Protein AF-A0A3D0W4C7-F1 (afdb_monomer_lite)

Radius of gyration: 18.28 Å; chains: 1; bounding box: 33×48×38 Å

Secondary structure (DSSP, 8-state):
-GGGS-HHHHHHHHS-GGGHHHHHHHHHHHHHH--S-HHHHHHHHHHHHHHTTTPPPPHHHHHHHHHHHHHTT--SHHHHHHHHHHHHHHHHHHHHH--S---THHHHHHHHHHHH--

Sequence (118 aa):
MIDQVSPQIIIQKYAKTDQQGIALSTATAMLERNSVEPGIINVILMLVLKHKDGILPTLNYMEVVLHDWLNKGVQTTEDALNYSTNLESQWEKKKSVQKVSEPDWLDDYIKDLANMEA

Structure (mmCIF, N/CA/C/O backbone):
data_AF-A0A3D0W4C7-F1
#
_entry.id   AF-A0A3D0W4C7-F1
#
loop_
_atom_site.group_PDB
_atom_site.id
_atom_site.type_symbol
_atom_site.label_atom_id
_atom_site.label_alt_id
_atom_site.label_comp_id
_atom_site.label_asym_id
_atom_site.label_entity_id
_atom_site.label_seq_id
_atom_site.pdbx_PDB_ins_code
_atom_site.Cartn_x
_atom_site.Cartn_y
_atom_site.Cartn_z
_atom_site.occupancy
_atom_site.B_iso_or_equiv
_atom_site.auth_seq_id
_atom_site.auth_comp_id
_atom_site.auth_asym_id
_atom_site.auth_atom_id
_atom_site.pdbx_PDB_model_num
ATOM 1 N N . MET A 1 1 ? -1.450 8.333 13.261 1.00 55.62 1 MET A N 1
ATOM 2 C CA . MET A 1 1 ? 0.047 8.372 13.244 1.00 55.62 1 MET A CA 1
ATOM 3 C C . MET A 1 1 ? 0.610 7.848 11.924 1.00 55.62 1 MET A C 1
ATOM 5 O O . MET A 1 1 ? 1.606 8.390 11.468 1.00 55.62 1 MET A O 1
ATOM 9 N N . ILE A 1 2 ? -0.009 6.841 11.294 1.00 58.66 2 ILE A N 1
ATOM 10 C CA . ILE A 1 2 ? 0.367 6.345 9.954 1.00 58.66 2 ILE A CA 1
ATOM 11 C C . ILE A 1 2 ? 0.042 7.338 8.829 1.00 58.66 2 ILE A C 1
ATOM 13 O O . ILE A 1 2 ? 0.732 7.369 7.816 1.00 58.66 2 ILE A O 1
ATOM 17 N N . ASP A 1 3 ? -0.950 8.196 9.045 1.00 58.41 3 ASP A N 1
ATOM 18 C CA . ASP A 1 3 ? -1.436 9.219 8.101 1.00 58.41 3 ASP A CA 1
ATOM 19 C C . ASP A 1 3 ? -0.385 10.295 7.813 1.00 58.41 3 ASP A C 1
ATOM 21 O O . ASP A 1 3 ? -0.409 10.950 6.779 1.00 58.41 3 ASP A O 1
ATOM 25 N N . GLN A 1 4 ? 0.548 10.469 8.751 1.00 64.06 4 GLN A N 1
ATOM 26 C CA . GLN A 1 4 ? 1.633 11.449 8.701 1.00 64.06 4 GLN A CA 1
ATOM 27 C C . GLN A 1 4 ? 2.934 10.844 8.153 1.00 64.06 4 GLN A C 1
ATOM 29 O O . GLN A 1 4 ? 3.911 11.560 7.936 1.00 64.06 4 GLN A O 1
ATOM 34 N N . VAL A 1 5 ? 2.988 9.520 7.964 1.00 74.12 5 VAL A N 1
ATOM 35 C CA . VAL A 1 5 ? 4.188 8.861 7.445 1.00 74.12 5 VAL A CA 1
ATOM 36 C C . VAL A 1 5 ? 4.255 9.108 5.947 1.00 74.12 5 VAL A C 1
ATOM 38 O O . VAL A 1 5 ? 3.364 8.712 5.198 1.00 74.12 5 VAL A O 1
ATOM 41 N N . SER A 1 6 ? 5.340 9.746 5.506 1.00 80.44 6 SER A N 1
ATOM 42 C CA . SER A 1 6 ? 5.593 9.910 4.079 1.00 80.44 6 SER A CA 1
ATOM 43 C C . SER A 1 6 ? 5.729 8.531 3.415 1.00 80.44 6 SER A C 1
ATOM 45 O O . SER A 1 6 ? 6.522 7.706 3.887 1.00 80.44 6 SER A O 1
ATOM 47 N N . PRO A 1 7 ? 5.042 8.283 2.289 1.00 82.38 7 PRO A N 1
ATOM 48 C CA . PRO A 1 7 ? 5.201 7.066 1.495 1.00 82.38 7 PRO A CA 1
ATOM 49 C C . PRO A 1 7 ? 6.661 6.801 1.130 1.00 82.38 7 PRO A C 1
ATOM 51 O O . PRO A 1 7 ? 7.094 5.655 1.095 1.00 82.38 7 PRO A O 1
ATOM 54 N N . GLN A 1 8 ? 7.456 7.858 0.944 1.00 85.12 8 GLN A N 1
ATOM 55 C CA . GLN A 1 8 ? 8.886 7.748 0.677 1.00 85.12 8 GLN A CA 1
ATOM 56 C C . GLN A 1 8 ? 9.630 6.999 1.791 1.00 85.12 8 GLN A C 1
ATOM 58 O O . GLN A 1 8 ? 10.493 6.178 1.494 1.00 85.12 8 GLN A O 1
ATOM 63 N N . ILE A 1 9 ? 9.268 7.222 3.059 1.00 85.62 9 ILE A N 1
ATOM 64 C CA . ILE A 1 9 ? 9.864 6.517 4.205 1.00 85.62 9 ILE A CA 1
ATOM 65 C C . ILE A 1 9 ? 9.486 5.032 4.169 1.00 85.62 9 ILE A C 1
ATOM 67 O O . ILE A 1 9 ? 10.327 4.173 4.432 1.00 85.62 9 ILE A O 1
ATOM 71 N N . ILE A 1 10 ? 8.238 4.717 3.810 1.00 85.50 10 ILE A N 1
ATOM 72 C CA . ILE A 1 10 ? 7.758 3.335 3.673 1.00 85.50 10 ILE A CA 1
ATOM 73 C C . ILE A 1 10 ? 8.541 2.623 2.566 1.00 85.50 10 ILE A C 1
ATOM 75 O O . ILE A 1 10 ? 9.095 1.550 2.797 1.00 85.50 10 ILE A O 1
ATOM 79 N N . ILE A 1 11 ? 8.651 3.239 1.388 1.00 89.69 11 ILE A N 1
ATOM 80 C CA . ILE A 1 11 ? 9.385 2.670 0.256 1.00 89.69 11 ILE A CA 1
ATOM 81 C C . ILE A 1 11 ? 10.867 2.479 0.595 1.00 89.69 11 ILE A C 1
ATOM 83 O O . ILE A 1 11 ? 11.395 1.391 0.386 1.00 89.69 11 ILE A O 1
ATOM 87 N N . GLN A 1 12 ? 11.529 3.481 1.178 1.00 86.75 12 GLN A N 1
ATOM 88 C CA . GLN A 1 12 ? 12.942 3.372 1.563 1.00 86.75 12 GLN A CA 1
ATOM 89 C C . GLN A 1 12 ? 13.202 2.249 2.570 1.00 86.75 12 GLN A C 1
ATOM 91 O O . GLN A 1 12 ? 14.265 1.633 2.543 1.00 86.75 12 GLN A O 1
ATOM 96 N N . LYS A 1 13 ? 12.243 1.988 3.464 1.00 85.81 13 LYS A N 1
ATOM 97 C CA . LYS A 1 13 ? 12.387 0.988 4.522 1.00 85.81 13 LYS A CA 1
ATOM 98 C C . LYS A 1 13 ? 12.033 -0.429 4.075 1.00 85.81 13 LYS A C 1
ATOM 100 O O . LYS A 1 13 ? 12.639 -1.374 4.573 1.00 85.81 13 LYS A O 1
ATOM 105 N N . TYR A 1 14 ? 11.037 -0.583 3.203 1.00 87.12 14 TYR A N 1
ATOM 106 C CA . TYR A 1 14 ? 10.424 -1.886 2.922 1.00 87.12 14 TYR A CA 1
ATOM 107 C C . TYR A 1 14 ? 10.558 -2.354 1.472 1.00 87.12 14 TYR A C 1
ATOM 109 O O . TYR A 1 14 ? 10.386 -3.545 1.224 1.00 87.12 14 TYR A O 1
ATOM 117 N N . ALA A 1 15 ? 10.851 -1.469 0.515 1.00 90.56 15 ALA A N 1
ATOM 118 C CA . ALA A 1 15 ? 11.064 -1.881 -0.868 1.00 90.56 15 ALA A CA 1
ATOM 119 C C . ALA A 1 15 ? 12.516 -2.309 -1.112 1.00 90.56 15 ALA A C 1
ATOM 121 O O . ALA A 1 15 ? 13.453 -1.748 -0.534 1.00 90.56 15 ALA A O 1
ATOM 122 N N . LYS A 1 16 ? 12.704 -3.274 -2.018 1.00 91.88 16 LYS A N 1
ATOM 123 C CA . LYS A 1 16 ? 14.035 -3.675 -2.492 1.00 91.88 16 LYS A CA 1
ATOM 124 C C . LYS A 1 16 ? 14.762 -2.483 -3.103 1.00 91.88 16 LYS A C 1
ATOM 126 O O . LYS A 1 16 ? 14.159 -1.708 -3.843 1.00 91.88 16 LYS A O 1
ATOM 131 N N . THR A 1 17 ? 16.052 -2.349 -2.803 1.00 89.81 17 THR A N 1
ATOM 132 C CA . THR A 1 17 ? 16.869 -1.177 -3.157 1.00 89.81 17 THR A CA 1
ATOM 133 C C . THR A 1 17 ? 16.814 -0.837 -4.648 1.00 89.81 17 THR A C 1
ATOM 135 O O . THR A 1 17 ? 16.657 0.326 -5.007 1.00 89.81 17 THR A O 1
ATOM 138 N N . ASP A 1 18 ? 16.879 -1.844 -5.517 1.00 92.12 18 ASP A N 1
ATOM 139 C CA . ASP A 1 18 ? 16.808 -1.708 -6.976 1.00 92.12 18 ASP A CA 1
ATOM 140 C C . ASP A 1 18 ? 15.403 -1.345 -7.494 1.00 92.12 18 ASP A C 1
ATOM 142 O O . ASP A 1 18 ? 15.263 -0.846 -8.607 1.00 92.12 18 ASP A O 1
ATOM 146 N N . GLN A 1 19 ? 14.365 -1.541 -6.677 1.00 91.62 19 GLN A N 1
ATOM 147 C CA . GLN A 1 19 ? 12.964 -1.269 -7.008 1.00 91.62 19 GLN A CA 1
ATOM 148 C C . GLN A 1 19 ? 12.431 0.033 -6.388 1.00 91.62 19 GLN A C 1
ATOM 150 O O . GLN A 1 19 ? 11.323 0.455 -6.721 1.00 91.62 19 GLN A O 1
ATOM 155 N N . GLN A 1 20 ? 13.191 0.706 -5.512 1.00 91.44 20 GLN A N 1
ATOM 156 C CA . GLN A 1 20 ? 12.710 1.874 -4.756 1.00 91.44 20 GLN A CA 1
ATOM 157 C C . GLN A 1 20 ? 12.202 3.013 -5.651 1.00 91.44 20 GLN A C 1
ATOM 159 O O . GLN A 1 20 ? 11.191 3.630 -5.328 1.00 91.44 20 GLN A O 1
ATOM 164 N N . GLY A 1 21 ? 12.854 3.274 -6.789 1.00 93.19 21 GLY A N 1
ATOM 165 C CA . GLY A 1 21 ? 12.419 4.320 -7.722 1.00 93.19 21 GLY A CA 1
ATOM 166 C C . GLY A 1 21 ? 11.050 4.032 -8.350 1.00 93.19 21 GLY A C 1
ATOM 167 O O . GLY A 1 21 ? 10.183 4.904 -8.378 1.00 93.19 21 GLY A O 1
ATOM 168 N N . ILE A 1 22 ? 10.836 2.791 -8.797 1.00 92.94 22 ILE A N 1
ATOM 169 C CA . ILE A 1 22 ? 9.573 2.335 -9.406 1.00 92.94 22 ILE A CA 1
ATOM 170 C C . ILE A 1 22 ? 8.464 2.253 -8.348 1.00 92.94 22 ILE A C 1
ATOM 172 O O . ILE A 1 22 ? 7.313 2.622 -8.591 1.00 92.94 22 ILE A O 1
ATOM 176 N N . ALA A 1 23 ? 8.808 1.789 -7.148 1.00 93.62 23 ALA A N 1
ATOM 177 C CA . ALA A 1 23 ? 7.871 1.711 -6.041 1.00 93.62 23 ALA A CA 1
ATOM 178 C C . ALA A 1 23 ? 7.426 3.108 -5.578 1.00 93.62 23 ALA A C 1
ATOM 180 O O . ALA A 1 23 ? 6.242 3.315 -5.312 1.00 93.62 23 ALA A O 1
ATOM 181 N N . LEU A 1 24 ? 8.342 4.083 -5.546 1.00 94.69 24 LEU A N 1
ATOM 182 C CA . LEU A 1 24 ? 8.019 5.468 -5.208 1.00 94.69 24 LEU A CA 1
ATOM 183 C C . LEU A 1 24 ? 7.094 6.105 -6.248 1.00 94.69 24 LEU A C 1
ATOM 185 O O . LEU A 1 24 ? 6.083 6.682 -5.864 1.00 94.69 24 LEU A O 1
ATOM 189 N N . SER A 1 25 ? 7.390 5.965 -7.544 1.00 95.12 25 SER A N 1
ATOM 190 C CA . SER A 1 25 ? 6.532 6.532 -8.594 1.00 95.12 25 SER A CA 1
ATOM 191 C C . SER A 1 25 ? 5.119 5.946 -8.560 1.00 95.12 25 SER A C 1
ATOM 193 O O . SER A 1 25 ? 4.139 6.677 -8.697 1.00 95.12 25 SER A O 1
ATOM 195 N N . THR A 1 26 ? 5.003 4.644 -8.289 1.00 95.62 26 THR A N 1
ATOM 196 C CA . THR A 1 26 ? 3.708 3.973 -8.129 1.00 95.62 26 THR A CA 1
ATOM 197 C C . THR A 1 26 ? 2.958 4.474 -6.893 1.00 95.62 26 THR A C 1
ATOM 199 O O . THR A 1 26 ? 1.775 4.794 -6.992 1.00 95.62 26 THR A O 1
ATOM 202 N N . ALA A 1 27 ? 3.628 4.588 -5.741 1.00 93.44 27 ALA A N 1
ATOM 203 C CA . ALA A 1 27 ? 3.023 5.099 -4.510 1.00 93.44 27 ALA A CA 1
ATOM 204 C C . ALA A 1 27 ? 2.533 6.550 -4.662 1.00 93.44 27 ALA A C 1
ATOM 206 O O . ALA A 1 27 ? 1.415 6.866 -4.256 1.00 93.44 27 ALA A O 1
ATOM 207 N N . THR A 1 28 ? 3.331 7.414 -5.296 1.00 94.00 28 THR A N 1
ATOM 208 C CA . THR A 1 28 ? 2.937 8.794 -5.613 1.00 94.00 28 THR A CA 1
ATOM 209 C C . THR A 1 28 ? 1.706 8.821 -6.513 1.00 94.00 28 THR A C 1
ATOM 211 O O . THR A 1 28 ? 0.729 9.490 -6.182 1.00 94.00 28 THR A O 1
ATOM 214 N N . ALA A 1 29 ? 1.694 8.028 -7.588 1.00 94.62 29 ALA A N 1
ATOM 215 C CA . ALA A 1 29 ? 0.545 7.959 -8.486 1.00 94.62 29 ALA A CA 1
ATOM 216 C C . ALA A 1 29 ? -0.731 7.483 -7.771 1.00 94.62 29 ALA A C 1
ATOM 218 O O . ALA A 1 29 ? -1.812 7.994 -8.049 1.00 94.62 29 ALA A O 1
ATOM 219 N N . MET A 1 30 ? -0.630 6.548 -6.818 1.00 93.62 30 MET A N 1
ATOM 220 C CA . MET A 1 30 ? -1.787 6.143 -6.014 1.00 93.62 30 MET A CA 1
ATOM 221 C C . MET A 1 30 ? -2.361 7.304 -5.196 1.00 93.62 30 MET A C 1
ATOM 223 O O . MET A 1 30 ? -3.578 7.448 -5.137 1.00 93.62 30 MET A O 1
ATOM 227 N N . LEU A 1 31 ? -1.512 8.124 -4.576 1.00 91.38 31 LEU A N 1
ATOM 228 C CA . LEU A 1 31 ? -1.953 9.243 -3.735 1.00 91.38 31 LEU A CA 1
ATOM 229 C C . LEU A 1 31 ? -2.548 10.383 -4.550 1.00 91.38 31 LEU A C 1
ATOM 231 O O . LEU A 1 31 ? -3.526 10.990 -4.135 1.00 91.38 31 LEU A O 1
ATOM 235 N N . GLU A 1 32 ? -1.971 10.665 -5.715 1.00 92.06 32 GLU A N 1
ATOM 236 C CA . GLU A 1 32 ? -2.437 11.747 -6.582 1.00 92.06 32 GLU A CA 1
ATOM 237 C C . GLU A 1 32 ? -3.749 11.399 -7.292 1.00 92.06 32 GLU A C 1
ATOM 239 O O . GLU A 1 32 ? -4.591 12.271 -7.503 1.00 92.06 32 GLU A O 1
ATOM 244 N N . ARG A 1 33 ? -3.940 10.127 -7.669 1.00 91.44 33 ARG A N 1
ATOM 245 C CA . ARG A 1 33 ? -5.107 9.689 -8.454 1.00 91.44 33 ARG A CA 1
ATOM 246 C C . ARG A 1 33 ? -6.334 9.360 -7.609 1.00 91.44 33 ARG A C 1
ATOM 248 O O . ARG A 1 33 ? -7.426 9.273 -8.165 1.00 91.44 33 ARG A O 1
ATOM 255 N N . ASN A 1 34 ? -6.178 9.162 -6.301 1.00 87.44 34 ASN A N 1
ATOM 256 C CA . ASN A 1 34 ? -7.260 8.702 -5.435 1.00 87.44 34 ASN A CA 1
ATOM 257 C C . ASN A 1 34 ? -7.547 9.716 -4.327 1.00 87.44 34 ASN A C 1
ATOM 259 O O . ASN A 1 34 ? -6.684 10.030 -3.516 1.00 87.44 34 ASN A O 1
ATOM 263 N N . SER A 1 35 ? -8.797 10.175 -4.238 1.00 86.88 35 SER A N 1
ATOM 264 C CA . SER A 1 35 ? -9.275 11.041 -3.150 1.00 86.88 35 SER A CA 1
ATOM 265 C C . SER A 1 35 ? -9.623 10.230 -1.896 1.00 86.88 35 SER A C 1
ATOM 267 O O . SER A 1 35 ? -10.742 10.292 -1.394 1.00 86.88 35 SER A O 1
ATOM 269 N N . VAL A 1 36 ? -8.675 9.421 -1.428 1.00 88.25 36 VAL A N 1
ATOM 270 C CA . VAL A 1 36 ? -8.798 8.590 -0.223 1.00 88.25 36 VAL A CA 1
ATOM 271 C C . VAL A 1 36 ? -7.850 9.091 0.856 1.00 88.25 36 VAL A C 1
ATOM 273 O O . VAL A 1 36 ? -6.885 9.801 0.570 1.00 88.25 36 VAL A O 1
ATOM 276 N N . GLU A 1 37 ? -8.108 8.715 2.106 1.00 88.81 37 GLU A N 1
ATOM 277 C CA . GLU A 1 37 ? -7.205 9.054 3.200 1.00 88.81 37 GLU A CA 1
ATOM 278 C C . GLU A 1 37 ? -5.800 8.468 2.931 1.00 88.81 37 GLU A C 1
ATOM 280 O O . GLU A 1 37 ? -5.679 7.262 2.682 1.00 88.81 37 GLU A O 1
ATOM 285 N N . PRO A 1 38 ? -4.720 9.276 2.989 1.00 88.75 38 PRO A N 1
ATOM 286 C CA . PRO A 1 38 ? -3.364 8.811 2.686 1.00 88.75 38 PRO A CA 1
ATOM 287 C C . PRO A 1 38 ? -2.923 7.608 3.524 1.00 88.75 38 PRO A C 1
ATOM 289 O O . PRO A 1 38 ? -2.171 6.754 3.050 1.00 88.75 38 PRO A O 1
ATOM 292 N N . GLY A 1 39 ? -3.415 7.504 4.761 1.00 87.81 39 GLY A N 1
ATOM 293 C CA . GLY A 1 39 ? -3.103 6.382 5.634 1.00 87.81 39 GLY A CA 1
ATOM 294 C C . GLY A 1 39 ? -3.643 5.040 5.123 1.00 87.81 39 GLY A C 1
ATOM 295 O O . GLY A 1 39 ? -2.961 4.032 5.297 1.00 87.81 39 GLY A O 1
ATOM 296 N N . ILE A 1 40 ? -4.763 5.006 4.387 1.00 93.25 40 ILE A N 1
ATOM 297 C CA . ILE A 1 40 ? -5.265 3.780 3.734 1.00 93.25 40 ILE A CA 1
ATOM 298 C C . ILE A 1 40 ? -4.246 3.278 2.709 1.00 93.25 40 ILE A C 1
ATOM 300 O O . ILE A 1 40 ? -3.875 2.102 2.712 1.00 93.25 40 ILE A O 1
ATOM 304 N N . ILE A 1 41 ? -3.745 4.181 1.861 1.00 94.06 41 ILE A N 1
ATOM 305 C CA . ILE A 1 41 ? -2.729 3.849 0.856 1.00 94.06 41 ILE A CA 1
ATOM 306 C C . ILE A 1 41 ? -1.448 3.379 1.548 1.00 94.06 41 ILE A C 1
ATOM 308 O O . ILE A 1 41 ? -0.902 2.345 1.169 1.00 94.06 41 ILE A O 1
ATOM 312 N N . ASN A 1 42 ? -1.005 4.064 2.603 1.00 91.50 42 ASN A N 1
ATOM 313 C CA . ASN A 1 42 ? 0.173 3.663 3.375 1.00 91.50 42 ASN A CA 1
ATOM 314 C C . ASN A 1 42 ? 0.054 2.236 3.932 1.00 91.50 42 ASN A C 1
ATOM 316 O O . ASN A 1 42 ? 1.011 1.463 3.846 1.00 91.50 42 ASN A O 1
ATOM 320 N N . VAL A 1 43 ? -1.111 1.859 4.469 1.00 93.06 43 VAL A N 1
ATOM 321 C CA . VAL A 1 43 ? -1.355 0.497 4.969 1.00 93.06 43 VAL A CA 1
ATOM 322 C C . VAL A 1 43 ? -1.292 -0.528 3.837 1.00 93.06 43 VAL A C 1
ATOM 324 O O . VAL A 1 43 ? -0.625 -1.554 3.985 1.00 93.06 43 VAL A O 1
ATOM 327 N N . ILE A 1 44 ? -1.907 -0.239 2.688 1.00 94.06 44 ILE A N 1
ATOM 328 C CA . ILE A 1 44 ? -1.842 -1.112 1.507 1.00 94.06 44 ILE A CA 1
ATOM 329 C C . ILE A 1 44 ? -0.391 -1.280 1.035 1.00 94.06 44 ILE A C 1
ATOM 331 O O . ILE A 1 44 ? 0.040 -2.407 0.791 1.00 94.06 44 ILE A O 1
ATOM 335 N N . LEU A 1 45 ? 0.382 -0.192 0.942 1.00 92.62 45 LEU A N 1
ATOM 336 C CA . LEU A 1 45 ? 1.794 -0.232 0.547 1.00 92.62 45 LEU A CA 1
ATOM 337 C C . LEU A 1 45 ? 2.602 -1.139 1.480 1.00 92.62 45 LEU A C 1
ATOM 339 O O . LEU A 1 45 ? 3.312 -2.027 1.008 1.00 92.62 45 LEU A O 1
ATOM 343 N N . MET A 1 46 ? 2.464 -0.956 2.796 1.00 91.25 46 MET A N 1
ATOM 344 C CA . MET A 1 46 ? 3.160 -1.779 3.789 1.00 91.25 46 MET A CA 1
ATOM 345 C C . MET A 1 46 ? 2.783 -3.257 3.672 1.00 91.25 46 MET A C 1
ATOM 347 O O . MET A 1 46 ? 3.669 -4.113 3.674 1.00 91.25 46 MET A O 1
ATOM 351 N N . LEU A 1 47 ? 1.490 -3.562 3.535 1.00 91.31 47 LEU A N 1
ATOM 352 C CA . LEU A 1 47 ? 1.012 -4.936 3.415 1.00 91.31 47 LEU A CA 1
ATOM 353 C C . LEU A 1 47 ? 1.554 -5.598 2.144 1.00 91.31 47 LEU A C 1
ATOM 355 O O . LEU A 1 47 ? 2.106 -6.695 2.193 1.00 91.31 47 LEU A O 1
ATOM 359 N N . VAL A 1 48 ? 1.440 -4.930 0.997 1.00 92.25 48 VAL A N 1
ATOM 360 C CA . VAL A 1 48 ? 1.877 -5.496 -0.281 1.00 92.25 48 VAL A CA 1
ATOM 361 C C . VAL A 1 48 ? 3.391 -5.702 -0.302 1.00 92.25 48 VAL A C 1
ATOM 363 O O . VAL A 1 48 ? 3.836 -6.782 -0.685 1.00 92.25 48 VAL A O 1
ATOM 366 N N . LEU A 1 49 ? 4.177 -4.728 0.168 1.00 89.31 49 LEU A N 1
ATOM 367 C CA . LEU A 1 49 ? 5.637 -4.854 0.252 1.00 89.31 49 LEU A CA 1
ATOM 368 C C . LEU A 1 49 ? 6.061 -5.998 1.177 1.00 89.31 49 LEU A C 1
ATOM 370 O O . LEU A 1 49 ? 6.945 -6.773 0.818 1.00 89.31 49 LEU A O 1
ATOM 374 N N . LYS A 1 50 ? 5.400 -6.157 2.331 1.00 88.00 50 LYS A N 1
ATOM 375 C CA . LYS A 1 50 ? 5.655 -7.271 3.256 1.00 88.00 50 LYS A CA 1
ATOM 376 C C . LYS A 1 50 ? 5.383 -8.631 2.604 1.00 88.00 50 LYS A C 1
ATOM 378 O O . LYS A 1 50 ? 6.149 -9.567 2.806 1.00 88.00 50 LYS A O 1
ATOM 383 N N . HIS A 1 51 ? 4.307 -8.749 1.827 1.00 86.50 51 HIS A N 1
ATOM 384 C CA . HIS A 1 51 ? 3.884 -10.021 1.233 1.00 86.50 51 HIS A CA 1
ATOM 385 C C . HIS A 1 51 ? 4.557 -10.362 -0.099 1.00 86.50 51 HIS A C 1
ATOM 387 O O . HIS A 1 51 ? 4.601 -11.534 -0.467 1.00 86.50 51 HIS A O 1
ATOM 393 N N . LYS A 1 52 ? 5.074 -9.367 -0.822 1.00 88.06 52 LYS A N 1
ATOM 394 C CA . LYS A 1 52 ? 5.732 -9.542 -2.125 1.00 88.06 52 LYS A CA 1
ATOM 395 C C . LYS A 1 52 ? 7.241 -9.323 -2.064 1.00 88.06 52 LYS A C 1
ATOM 397 O O . LYS A 1 52 ? 7.836 -8.886 -3.043 1.00 88.06 52 LYS A O 1
ATOM 402 N N . ASP A 1 53 ? 7.850 -9.623 -0.918 1.00 89.81 53 ASP A N 1
ATOM 403 C CA . ASP A 1 53 ? 9.305 -9.584 -0.727 1.00 89.81 53 ASP A CA 1
ATOM 404 C C . ASP A 1 53 ? 9.926 -8.247 -1.180 1.00 89.81 53 ASP A C 1
ATOM 406 O O . ASP A 1 53 ? 10.846 -8.185 -1.998 1.00 89.81 53 ASP A O 1
ATOM 410 N N . GLY A 1 54 ? 9.331 -7.145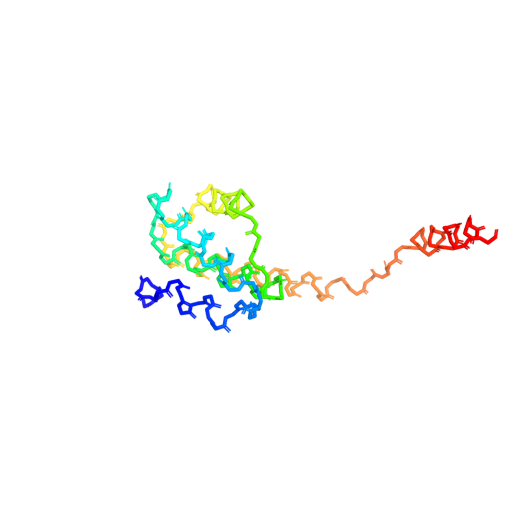 -0.716 1.00 88.31 54 GLY A N 1
ATOM 411 C CA . GLY A 1 54 ? 9.769 -5.782 -1.011 1.00 88.31 54 GLY A CA 1
ATOM 412 C C . GLY A 1 54 ? 9.534 -5.318 -2.451 1.00 88.31 54 GLY A C 1
ATOM 413 O O . GLY A 1 54 ? 10.061 -4.276 -2.842 1.00 88.31 54 GLY A O 1
ATOM 414 N N . ILE A 1 55 ? 8.760 -6.054 -3.252 1.00 92.19 55 ILE A N 1
ATOM 415 C CA . ILE A 1 55 ? 8.410 -5.670 -4.623 1.00 92.19 55 ILE A CA 1
ATOM 416 C C . ILE A 1 55 ? 7.014 -5.056 -4.632 1.00 92.19 55 ILE A C 1
ATOM 418 O O . ILE A 1 55 ? 6.024 -5.721 -4.318 1.00 92.19 55 ILE A O 1
ATOM 422 N N . LEU A 1 56 ? 6.925 -3.789 -5.038 1.00 93.44 56 LEU A N 1
ATOM 423 C CA . LEU A 1 56 ? 5.639 -3.141 -5.262 1.00 93.44 56 LEU A CA 1
ATOM 424 C C . LEU A 1 56 ? 5.141 -3.436 -6.691 1.00 93.44 56 LEU A C 1
ATOM 426 O O . LEU A 1 56 ? 5.859 -3.155 -7.649 1.00 93.44 56 LEU A O 1
ATOM 430 N N . PRO A 1 57 ? 3.933 -4.000 -6.865 1.00 93.81 57 PRO A N 1
ATOM 431 C CA . PRO A 1 57 ? 3.326 -4.216 -8.175 1.00 93.81 57 PRO A CA 1
ATOM 432 C C . PRO A 1 57 ? 3.030 -2.922 -8.931 1.00 93.81 57 PRO A C 1
ATOM 434 O O . PRO A 1 57 ? 3.043 -1.829 -8.375 1.00 93.81 57 PRO A O 1
ATOM 437 N N . THR A 1 58 ? 2.646 -3.079 -10.198 1.00 93.25 58 THR A N 1
ATOM 438 C CA . THR A 1 58 ? 2.168 -1.987 -11.054 1.00 93.25 58 THR A CA 1
ATOM 439 C C . THR A 1 58 ? 0.977 -1.244 -10.450 1.00 93.25 58 THR A C 1
ATOM 441 O O . THR A 1 58 ? 0.141 -1.859 -9.782 1.00 93.25 58 THR A O 1
ATOM 444 N N . LEU A 1 59 ? 0.815 0.023 -10.827 1.00 93.69 59 LEU A N 1
ATOM 445 C CA . LEU A 1 59 ? -0.299 0.876 -10.415 1.00 93.69 59 LEU A CA 1
ATOM 446 C C . LEU A 1 59 ? -1.682 0.224 -10.582 1.00 93.69 59 LEU A C 1
ATOM 448 O O . LEU A 1 59 ? -2.448 0.211 -9.628 1.00 93.69 59 LEU A O 1
ATOM 452 N N . ASN A 1 60 ? -1.973 -0.409 -11.724 1.00 92.69 60 ASN A N 1
ATOM 453 C CA . ASN A 1 60 ? -3.277 -1.050 -11.960 1.00 92.69 60 ASN A CA 1
ATOM 454 C C . ASN A 1 60 ? -3.597 -2.141 -10.927 1.00 92.69 60 ASN A C 1
ATOM 456 O O . ASN A 1 60 ? -4.722 -2.243 -10.450 1.00 92.69 60 ASN A O 1
ATOM 460 N N . TYR A 1 61 ? -2.606 -2.959 -10.558 1.00 94.12 61 TYR A N 1
ATOM 461 C CA . TYR A 1 61 ? -2.785 -3.971 -9.515 1.00 94.12 61 TYR A CA 1
ATOM 462 C C . TYR A 1 61 ? -3.103 -3.307 -8.173 1.00 94.12 61 TYR A C 1
ATOM 464 O O . TYR A 1 61 ? -3.990 -3.748 -7.446 1.00 94.12 61 TYR A O 1
ATOM 472 N N . MET A 1 62 ? -2.377 -2.240 -7.850 1.00 95.88 62 MET A N 1
ATOM 473 C CA . MET A 1 62 ? -2.559 -1.512 -6.602 1.00 95.88 62 MET A CA 1
ATOM 474 C C . MET A 1 62 ? -3.928 -0.818 -6.530 1.00 95.88 62 MET A C 1
ATOM 476 O O . MET A 1 62 ? -4.554 -0.832 -5.474 1.00 95.88 62 MET A O 1
ATOM 480 N N . GLU A 1 63 ? -4.425 -0.284 -7.647 1.00 93.62 63 GLU A N 1
ATOM 481 C CA . GLU A 1 63 ? -5.775 0.282 -7.770 1.00 93.62 63 GLU A CA 1
ATOM 482 C C . GLU A 1 63 ? -6.853 -0.785 -7.571 1.00 93.62 63 GLU A C 1
ATOM 484 O O . GLU A 1 63 ? -7.810 -0.551 -6.841 1.00 93.62 63 GLU A O 1
ATOM 489 N N . VAL A 1 64 ? -6.672 -1.988 -8.126 1.00 95.44 64 VAL A N 1
ATOM 490 C CA . VAL A 1 64 ? -7.587 -3.114 -7.874 1.00 95.44 64 VAL A CA 1
ATOM 491 C C . VAL A 1 64 ? -7.644 -3.458 -6.383 1.00 95.44 64 VAL A C 1
ATOM 493 O O . VAL A 1 64 ? -8.736 -3.637 -5.848 1.00 95.44 64 VAL A O 1
ATOM 496 N N . VAL A 1 65 ? -6.497 -3.514 -5.694 1.00 94.31 65 VAL A N 1
ATOM 497 C CA . VAL A 1 65 ? -6.458 -3.760 -4.240 1.00 94.31 65 VAL A CA 1
ATOM 498 C C . VAL A 1 65 ? -7.159 -2.640 -3.472 1.00 94.31 65 VAL A C 1
ATOM 500 O O . VAL A 1 65 ? -7.968 -2.924 -2.592 1.00 94.31 65 VAL A O 1
ATOM 503 N N . LEU A 1 66 ? -6.886 -1.379 -3.816 1.00 95.19 66 LEU A N 1
ATOM 504 C CA . LEU A 1 66 ? -7.530 -0.231 -3.183 1.00 95.19 66 LEU A CA 1
ATOM 505 C C . LEU A 1 66 ? -9.050 -0.284 -3.364 1.00 95.19 66 LEU A C 1
ATOM 507 O O . LEU A 1 66 ? -9.783 -0.216 -2.383 1.00 95.19 66 LEU A O 1
ATOM 511 N N . HIS A 1 67 ? -9.534 -0.467 -4.592 1.00 95.56 67 HIS A N 1
ATOM 512 C CA . HIS A 1 67 ? -10.965 -0.549 -4.871 1.00 95.56 67 HIS A CA 1
ATOM 513 C C . HIS A 1 67 ? -11.638 -1.729 -4.164 1.00 95.56 67 HIS A C 1
ATOM 515 O O . HIS A 1 67 ? -12.747 -1.571 -3.661 1.00 95.56 67 HIS A O 1
ATOM 521 N N . ASP A 1 68 ? -10.978 -2.886 -4.070 1.00 95.56 68 ASP A N 1
ATOM 522 C CA . ASP A 1 68 ? -11.480 -4.020 -3.287 1.00 95.56 68 ASP A CA 1
ATOM 523 C C . ASP A 1 68 ? -11.670 -3.655 -1.805 1.00 95.56 68 ASP A C 1
ATOM 525 O O . ASP A 1 68 ? -12.698 -3.991 -1.218 1.00 95.56 68 ASP A O 1
ATOM 529 N N . TRP A 1 69 ? -10.723 -2.926 -1.207 1.00 95.81 69 TRP A N 1
ATOM 530 C CA . TRP A 1 69 ? -10.819 -2.489 0.190 1.00 95.81 69 TRP A CA 1
ATOM 531 C C . TRP A 1 69 ? -11.948 -1.476 0.385 1.00 95.81 69 TRP A C 1
ATOM 533 O O . TRP A 1 69 ? -12.768 -1.639 1.290 1.00 95.81 69 TRP A O 1
ATOM 543 N N . LEU A 1 70 ? -12.044 -0.482 -0.502 1.00 94.94 70 LEU A N 1
ATOM 544 C CA . LEU A 1 70 ? -13.115 0.518 -0.468 1.00 94.94 70 LEU A CA 1
ATOM 545 C C . LEU A 1 70 ? -14.500 -0.136 -0.603 1.00 94.94 70 LEU A C 1
ATOM 547 O O . LEU A 1 70 ? -15.410 0.171 0.164 1.00 94.94 70 LEU A O 1
ATOM 551 N N . ASN A 1 71 ? -14.649 -1.095 -1.523 1.00 95.75 71 ASN A N 1
ATOM 552 C CA . ASN A 1 71 ? -15.897 -1.839 -1.727 1.00 95.75 71 ASN A CA 1
ATOM 553 C C . ASN A 1 71 ? -16.289 -2.692 -0.511 1.00 95.75 71 ASN A C 1
ATOM 555 O O . ASN A 1 71 ? -17.466 -2.997 -0.324 1.00 95.75 71 ASN A O 1
ATOM 559 N N . LYS A 1 72 ? -15.318 -3.066 0.327 1.00 94.62 72 LYS A N 1
ATOM 560 C CA . LYS A 1 72 ? -15.534 -3.780 1.593 1.00 94.62 72 LYS A CA 1
ATOM 561 C C . LYS A 1 72 ? -15.757 -2.846 2.784 1.00 94.62 72 LYS A C 1
ATOM 563 O O . LYS A 1 72 ? -15.844 -3.319 3.913 1.00 94.62 72 LYS A O 1
ATOM 568 N N . GLY A 1 73 ? -15.888 -1.544 2.532 1.00 93.94 73 GLY A N 1
ATOM 569 C CA . GLY A 1 73 ? -16.227 -0.544 3.537 1.00 93.94 73 GLY A CA 1
ATOM 570 C C . GLY A 1 73 ? -15.029 0.058 4.266 1.00 93.94 73 GLY A C 1
ATOM 571 O O . GLY A 1 73 ? -15.235 0.752 5.253 1.00 93.94 73 GLY A O 1
ATOM 572 N N . VAL A 1 74 ? -13.796 -0.168 3.801 1.00 94.75 74 VAL A N 1
ATOM 573 C CA . VAL A 1 74 ? -12.620 0.515 4.357 1.00 94.75 74 VAL A CA 1
ATOM 574 C C . VAL A 1 74 ? -12.663 1.981 3.934 1.00 94.75 74 VAL A C 1
ATOM 576 O O . VAL A 1 74 ? -12.515 2.273 2.750 1.00 94.75 74 VAL A O 1
ATOM 579 N N . GLN A 1 75 ? -12.881 2.901 4.875 1.00 93.81 75 GLN A N 1
ATOM 580 C CA . GLN A 1 75 ? -13.003 4.337 4.578 1.00 93.81 75 GLN A CA 1
ATOM 581 C C . GLN A 1 75 ? -12.034 5.208 5.371 1.00 93.81 75 GLN A C 1
ATOM 583 O O . GLN A 1 75 ? -11.789 6.347 4.978 1.00 93.81 75 GLN A O 1
ATOM 588 N N . THR A 1 76 ? -11.469 4.668 6.448 1.00 93.81 76 THR A N 1
ATOM 589 C CA . THR A 1 76 ? -10.483 5.344 7.287 1.00 93.81 76 THR A CA 1
ATOM 590 C C . THR A 1 76 ? -9.193 4.540 7.391 1.00 93.81 76 THR A C 1
ATOM 592 O O . THR A 1 76 ? -9.154 3.331 7.133 1.00 93.81 76 THR A O 1
ATOM 595 N N . THR A 1 77 ? -8.118 5.186 7.829 1.00 88.50 77 THR A N 1
ATOM 596 C CA . THR A 1 77 ? -6.873 4.488 8.168 1.00 88.50 77 THR A CA 1
ATOM 597 C C . THR A 1 77 ? -7.074 3.430 9.252 1.00 88.50 77 THR A C 1
ATOM 599 O O . THR A 1 77 ? -6.444 2.372 9.205 1.00 88.50 77 THR A O 1
ATOM 602 N N . GLU A 1 78 ? -7.942 3.689 10.231 1.00 88.69 78 GLU A N 1
ATOM 603 C CA . GLU A 1 78 ? -8.247 2.720 11.285 1.00 88.69 78 GLU A CA 1
ATOM 604 C C . GLU A 1 78 ? -8.921 1.470 10.705 1.00 88.69 78 GLU A C 1
ATOM 606 O O . GLU A 1 78 ? -8.502 0.350 11.009 1.00 88.69 78 GLU A O 1
ATOM 611 N N . ASP A 1 79 ? -9.875 1.642 9.784 1.00 91.31 79 ASP A N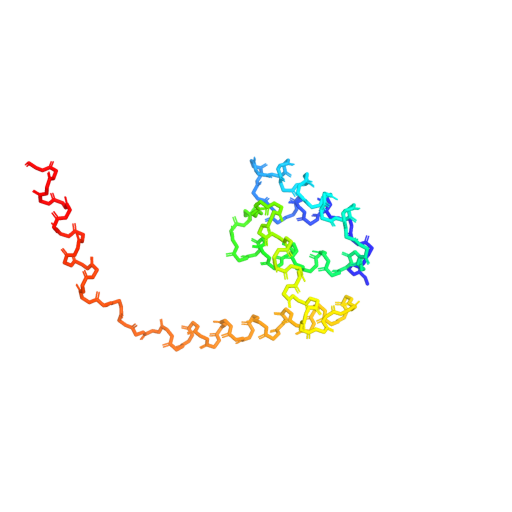 1
ATOM 612 C CA . ASP A 1 79 ? -10.488 0.522 9.063 1.00 91.31 79 ASP A CA 1
ATOM 613 C C . ASP A 1 79 ? -9.440 -0.275 8.287 1.00 91.31 79 ASP A C 1
ATOM 615 O O . ASP A 1 79 ? -9.450 -1.504 8.314 1.00 91.31 79 ASP A O 1
ATOM 619 N N . ALA A 1 80 ? -8.507 0.413 7.624 1.00 90.94 80 ALA A N 1
ATOM 620 C CA . ALA A 1 80 ? -7.445 -0.215 6.848 1.00 90.94 80 ALA A CA 1
ATOM 621 C C . ALA A 1 80 ? -6.525 -1.072 7.733 1.00 90.94 80 ALA A C 1
ATOM 623 O O . ALA A 1 80 ? -6.208 -2.205 7.369 1.00 90.94 80 ALA A O 1
ATOM 624 N N . LEU A 1 81 ? -6.139 -0.569 8.912 1.00 89.38 81 LEU A N 1
ATOM 625 C CA . LEU A 1 81 ? -5.332 -1.298 9.899 1.00 89.38 81 LEU A CA 1
ATOM 626 C C . LEU A 1 81 ? -6.064 -2.518 10.471 1.00 89.38 81 LEU A C 1
ATOM 628 O O . LEU A 1 81 ? -5.491 -3.606 10.607 1.00 89.38 81 LEU A O 1
ATOM 632 N N . ASN A 1 82 ? -7.345 -2.352 10.794 1.00 89.94 82 ASN A N 1
ATOM 633 C CA . ASN A 1 82 ? -8.184 -3.438 11.288 1.00 89.94 82 ASN A CA 1
ATOM 634 C C . ASN A 1 82 ? -8.370 -4.512 10.207 1.00 89.94 82 ASN A C 1
ATOM 636 O O . ASN A 1 82 ? -8.233 -5.712 10.464 1.00 89.94 82 ASN A O 1
ATOM 640 N N . TYR A 1 83 ? -8.626 -4.091 8.970 1.00 91.38 83 TYR A N 1
ATOM 641 C CA . TYR A 1 83 ? -8.805 -4.978 7.830 1.00 91.38 83 TYR A CA 1
ATOM 642 C C . TYR A 1 83 ? -7.512 -5.729 7.477 1.00 91.38 83 TYR A C 1
ATOM 644 O O . TYR A 1 83 ? -7.553 -6.948 7.286 1.00 91.38 83 TYR A O 1
ATOM 652 N N . SER A 1 84 ? -6.351 -5.060 7.492 1.00 89.31 84 SER A N 1
ATOM 653 C CA . SER A 1 84 ? -5.054 -5.708 7.257 1.00 89.31 84 SER A CA 1
ATOM 654 C C . SER A 1 84 ? -4.734 -6.761 8.318 1.00 89.31 84 SER A C 1
ATOM 656 O O . SER A 1 84 ? -4.295 -7.859 7.985 1.00 89.31 84 SER A O 1
ATOM 658 N N . THR A 1 85 ? -5.017 -6.473 9.591 1.00 85.81 85 THR A N 1
ATOM 659 C CA . THR A 1 85 ? -4.784 -7.413 10.702 1.00 85.81 85 THR A CA 1
ATOM 660 C C . THR A 1 85 ? -5.646 -8.674 10.570 1.00 85.81 85 THR A C 1
ATOM 662 O O . THR A 1 85 ? -5.180 -9.799 10.792 1.00 85.81 85 THR A O 1
ATOM 665 N N . ASN A 1 86 ? -6.905 -8.507 10.153 1.00 85.56 86 ASN A N 1
ATOM 666 C CA . ASN A 1 86 ? -7.807 -9.623 9.877 1.00 85.56 86 ASN A CA 1
ATOM 667 C C . ASN A 1 86 ? -7.327 -10.470 8.687 1.00 85.56 86 ASN A C 1
ATOM 669 O O . ASN A 1 86 ? -7.358 -11.700 8.764 1.00 85.56 86 ASN A O 1
ATOM 673 N N . LEU A 1 87 ? -6.852 -9.834 7.612 1.00 85.62 87 LEU A N 1
ATOM 674 C CA . LEU A 1 87 ? -6.259 -10.506 6.449 1.00 85.62 87 LEU A CA 1
ATOM 675 C C . LEU A 1 87 ? -5.034 -11.342 6.831 1.00 85.62 87 LEU A C 1
ATOM 677 O O . LEU A 1 87 ? -4.977 -12.526 6.495 1.00 85.62 87 LEU A O 1
ATOM 681 N N . GLU A 1 88 ? -4.096 -10.768 7.586 1.00 81.00 88 GLU A N 1
ATOM 682 C CA . GLU A 1 88 ? -2.907 -11.486 8.060 1.00 81.00 88 GLU A CA 1
ATOM 683 C C . GLU A 1 88 ? -3.284 -12.690 8.929 1.00 81.00 88 GLU A C 1
ATOM 685 O O . GLU A 1 88 ? -2.780 -13.792 8.719 1.00 81.00 8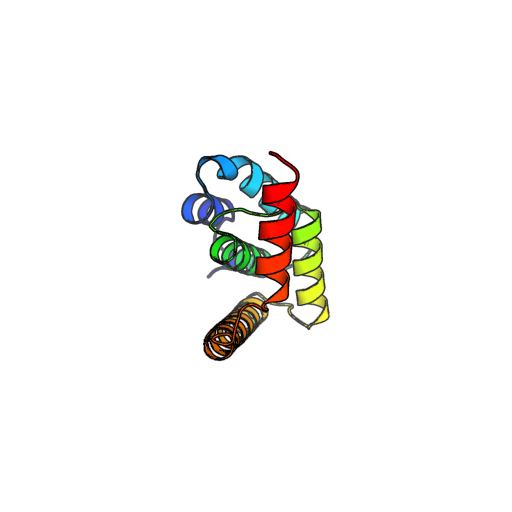8 GLU A O 1
ATOM 690 N N . SER A 1 89 ? -4.249 -12.521 9.836 1.00 77.62 89 SER A N 1
ATOM 691 C CA . SER A 1 89 ? -4.756 -13.614 10.673 1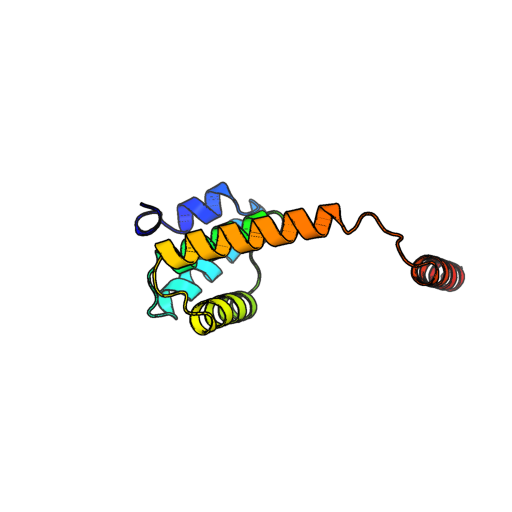.00 77.62 89 SER A CA 1
ATOM 692 C C . SER A 1 89 ? -5.372 -14.749 9.847 1.00 77.62 89 SER A C 1
ATOM 694 O O . SER A 1 89 ? -5.226 -15.924 10.190 1.00 77.62 89 SER A O 1
ATOM 696 N N . GLN A 1 90 ? -6.061 -14.429 8.749 1.00 77.62 90 GLN A N 1
ATOM 697 C CA . GLN A 1 90 ? -6.602 -15.435 7.833 1.00 77.62 90 GLN A CA 1
ATOM 698 C C . GLN A 1 90 ? -5.505 -16.132 7.024 1.00 77.62 90 GLN A C 1
ATOM 700 O O . GLN A 1 90 ? -5.596 -17.340 6.802 1.00 77.62 90 GLN A O 1
ATOM 705 N N . TRP A 1 91 ? -4.466 -15.412 6.599 1.00 73.50 91 TRP A N 1
ATOM 706 C CA . TRP A 1 91 ? -3.332 -15.997 5.885 1.00 73.50 91 TRP A CA 1
ATOM 707 C C . TRP A 1 91 ? -2.494 -16.918 6.769 1.00 73.50 91 TRP A C 1
ATOM 709 O O . TRP A 1 91 ? -2.133 -18.003 6.322 1.00 73.50 91 TRP A O 1
ATOM 719 N N . GLU A 1 92 ? -2.260 -16.559 8.030 1.00 67.94 92 GLU A N 1
ATOM 720 C CA . GLU A 1 92 ? -1.563 -17.430 8.984 1.00 67.94 92 GLU A CA 1
ATOM 721 C C . GLU A 1 92 ? -2.392 -18.681 9.325 1.00 67.94 92 GLU A C 1
ATOM 723 O O . GLU A 1 92 ? -1.867 -19.797 9.343 1.00 67.94 92 GLU A O 1
ATOM 728 N N . LYS A 1 93 ? -3.719 -18.545 9.472 1.00 60.72 93 LYS A N 1
ATOM 729 C CA . LYS A 1 93 ? -4.620 -19.706 9.598 1.00 60.72 93 LYS A CA 1
ATOM 730 C C . LYS A 1 93 ? -4.589 -20.593 8.352 1.00 60.72 93 LYS A C 1
ATOM 732 O O . LYS A 1 93 ? -4.568 -21.813 8.486 1.00 60.72 93 LYS A O 1
ATOM 737 N N . LYS A 1 94 ? -4.544 -20.011 7.148 1.00 57.81 94 LYS A N 1
ATOM 738 C CA . LYS A 1 94 ? -4.404 -20.777 5.901 1.00 57.81 94 LYS A CA 1
ATOM 739 C C . LYS A 1 94 ? -3.057 -21.488 5.815 1.00 57.81 94 LYS A C 1
ATOM 741 O O . LYS A 1 94 ? -3.070 -22.671 5.520 1.00 57.81 94 LYS A O 1
ATOM 746 N N . LYS A 1 95 ? -1.930 -20.850 6.152 1.00 53.47 95 LYS A N 1
ATOM 747 C CA . LYS A 1 95 ? -0.605 -21.506 6.192 1.00 53.47 95 LYS A CA 1
ATOM 748 C C . LYS A 1 95 ? -0.554 -22.690 7.163 1.00 53.47 95 LYS A C 1
ATOM 750 O O . LYS A 1 95 ? 0.079 -23.693 6.860 1.00 53.47 95 LYS A O 1
ATOM 755 N N . SER A 1 96 ? -1.245 -22.592 8.300 1.00 48.50 96 SER A N 1
ATOM 756 C CA . SER A 1 96 ? -1.388 -23.695 9.263 1.00 48.50 96 SER A CA 1
ATOM 757 C C . SER A 1 96 ? -2.165 -24.889 8.683 1.00 48.50 96 SER A C 1
ATOM 759 O O . SER A 1 96 ? -1.801 -26.041 8.913 1.00 48.50 96 SER A O 1
ATOM 761 N N . VAL A 1 97 ? -3.197 -24.625 7.874 1.00 52.06 97 VAL A N 1
ATOM 762 C CA . VAL A 1 97 ? -4.012 -25.661 7.209 1.00 52.06 97 VAL A CA 1
ATOM 763 C C . VAL A 1 97 ? -3.343 -26.195 5.933 1.00 52.06 97 VAL A C 1
ATOM 765 O O . VAL A 1 97 ? -3.520 -27.355 5.576 1.00 52.06 97 VAL A O 1
ATOM 768 N N . GLN A 1 98 ? -2.518 -25.387 5.267 1.00 45.50 98 GLN A N 1
ATOM 769 C CA . GLN A 1 98 ? -1.832 -25.694 4.009 1.00 45.50 98 GLN A CA 1
ATOM 770 C C . GLN A 1 98 ? -0.521 -26.467 4.239 1.00 45.50 98 GLN A C 1
ATOM 772 O O . GLN A 1 98 ? 0.498 -26.214 3.607 1.00 45.50 98 GLN A O 1
ATOM 777 N N . LYS A 1 99 ? -0.556 -27.436 5.157 1.00 44.38 99 LYS A N 1
ATOM 778 C CA . LYS A 1 99 ? 0.440 -28.505 5.277 1.00 44.38 99 LYS A CA 1
ATOM 779 C C . LYS A 1 99 ? -0.166 -29.796 4.718 1.00 44.38 99 LYS A C 1
ATOM 781 O O . LYS A 1 99 ? -0.233 -30.808 5.404 1.00 44.38 99 LYS A O 1
ATOM 786 N N . VAL A 1 100 ? -0.701 -29.728 3.499 1.00 50.41 100 VAL A N 1
ATOM 787 C CA . VAL A 1 100 ? -1.295 -30.868 2.789 1.00 50.41 100 VAL A CA 1
ATOM 788 C C . VAL A 1 100 ? -0.828 -30.821 1.338 1.00 50.41 100 VAL A C 1
ATOM 790 O O . VAL A 1 100 ? -1.218 -29.917 0.608 1.00 50.41 100 VAL A O 1
ATOM 793 N N . SER A 1 101 ? 0.039 -31.789 1.017 1.00 55.47 101 SER A N 1
ATOM 794 C CA . SER A 1 101 ? 0.393 -32.363 -0.289 1.00 55.47 101 SER A CA 1
ATOM 795 C C . SER A 1 101 ? 0.299 -31.429 -1.495 1.00 55.47 101 SER A C 1
ATOM 797 O O . SER A 1 101 ? -0.794 -31.161 -1.996 1.00 55.47 101 SER A O 1
ATOM 799 N N . GLU A 1 102 ? 1.451 -31.031 -2.038 1.00 52.19 102 GLU A N 1
ATOM 800 C CA . GLU A 1 102 ? 1.510 -30.739 -3.472 1.00 52.19 102 GLU A CA 1
ATOM 801 C C . GLU A 1 102 ? 0.899 -31.939 -4.229 1.00 52.19 102 GLU A C 1
ATOM 803 O O . GLU A 1 102 ? 1.125 -33.085 -3.824 1.00 52.19 102 GLU A O 1
ATOM 808 N N . PRO A 1 103 ? 0.018 -31.721 -5.218 1.00 58.34 103 PRO A N 1
ATOM 809 C CA . PRO A 1 103 ? -0.592 -32.833 -5.934 1.00 58.34 103 PRO A CA 1
ATOM 810 C C . PRO A 1 103 ? 0.401 -33.504 -6.892 1.00 58.34 103 PRO A C 1
ATOM 812 O O . PRO A 1 103 ? 1.076 -32.809 -7.651 1.00 58.34 103 PRO A O 1
ATOM 815 N N . ASP A 1 104 ? 0.376 -34.837 -6.941 1.00 58.03 104 ASP A N 1
ATOM 816 C CA . ASP A 1 104 ? 1.259 -35.688 -7.763 1.00 58.03 104 ASP A CA 1
ATOM 817 C C . ASP A 1 104 ? 1.336 -35.281 -9.255 1.00 58.03 104 ASP A C 1
ATOM 819 O O . ASP A 1 104 ? 2.344 -35.509 -9.920 1.00 58.03 104 ASP A O 1
ATOM 823 N N . TRP A 1 105 ? 0.304 -34.615 -9.796 1.00 60.91 105 TRP A N 1
ATOM 824 C CA . TRP A 1 105 ? 0.276 -34.175 -11.199 1.00 60.91 105 TRP A CA 1
ATOM 825 C C . TRP A 1 105 ? 1.333 -33.113 -11.542 1.00 60.91 105 TRP A C 1
ATOM 827 O O . TRP A 1 105 ? 1.693 -32.976 -12.712 1.00 60.91 105 TRP A O 1
ATOM 837 N N . LEU A 1 106 ? 1.812 -32.342 -10.558 1.00 49.22 106 LEU A N 1
ATOM 838 C CA . LEU A 1 106 ? 2.824 -31.307 -10.785 1.00 49.22 106 LEU A CA 1
ATOM 839 C C . LEU A 1 106 ? 4.212 -31.926 -11.013 1.00 49.22 106 LEU A C 1
ATOM 841 O O . LEU A 1 106 ? 4.950 -31.461 -11.882 1.00 49.22 106 LEU A O 1
ATOM 845 N N . ASP A 1 107 ? 4.526 -33.005 -10.296 1.00 66.12 107 ASP A N 1
ATOM 846 C CA . ASP A 1 107 ? 5.771 -33.760 -10.466 1.00 66.12 107 ASP A CA 1
ATOM 847 C C . ASP A 1 107 ? 5.808 -34.479 -11.820 1.00 66.12 107 ASP A C 1
ATOM 849 O O . ASP A 1 107 ? 6.819 -34.432 -12.529 1.00 66.12 107 ASP A O 1
ATOM 853 N N . ASP A 1 108 ? 4.683 -35.077 -12.225 1.00 68.88 108 ASP A N 1
ATOM 854 C CA . ASP A 1 108 ? 4.542 -35.706 -13.540 1.00 68.88 108 ASP A CA 1
ATOM 855 C C . ASP A 1 108 ? 4.727 -34.688 -14.679 1.00 68.88 108 ASP A C 1
ATOM 857 O O . ASP A 1 108 ? 5.411 -34.976 -15.663 1.00 68.88 108 ASP A O 1
ATOM 861 N N . TYR A 1 109 ? 4.201 -33.467 -14.524 1.00 60.78 109 TYR A N 1
ATOM 862 C CA . TYR A 1 109 ? 4.358 -32.388 -15.506 1.00 60.78 109 TYR A CA 1
ATOM 863 C C . TYR A 1 109 ? 5.813 -31.906 -15.638 1.00 60.78 109 TYR A C 1
ATOM 865 O O . TYR A 1 109 ? 6.303 -31.701 -16.749 1.00 60.78 109 TYR A O 1
ATOM 873 N N . ILE A 1 110 ? 6.537 -31.762 -14.521 1.00 68.31 110 ILE A N 1
ATOM 874 C CA . ILE A 1 110 ? 7.955 -31.359 -14.526 1.00 68.31 110 ILE A CA 1
ATOM 875 C C . ILE A 1 110 ? 8.828 -32.436 -15.184 1.00 68.31 110 ILE A C 1
ATOM 877 O O . ILE A 1 110 ? 9.750 -32.121 -15.939 1.00 68.31 110 ILE A O 1
ATOM 881 N N . LYS A 1 111 ? 8.526 -33.713 -14.931 1.00 72.25 111 LYS A N 1
ATOM 882 C CA . LYS A 1 111 ? 9.247 -34.844 -15.520 1.00 72.25 111 LYS A CA 1
ATOM 883 C C . LYS A 1 111 ? 9.042 -34.942 -17.032 1.00 72.25 111 LYS A C 1
ATOM 885 O O . LYS A 1 111 ? 9.989 -35.270 -17.744 1.00 72.25 111 LYS A O 1
ATOM 890 N N . ASP A 1 112 ? 7.839 -34.651 -17.520 1.00 63.91 112 ASP A N 1
ATOM 891 C CA . ASP A 1 112 ? 7.536 -34.665 -18.954 1.00 63.91 112 ASP A CA 1
ATOM 892 C C . ASP A 1 112 ? 8.269 -33.533 -19.694 1.00 63.91 112 ASP A C 1
ATOM 894 O O . ASP A 1 112 ? 8.884 -33.765 -20.733 1.00 63.91 112 ASP A O 1
ATOM 898 N N . LEU A 1 113 ? 8.332 -32.337 -19.093 1.00 64.12 113 LEU A N 1
ATOM 899 C CA . LEU A 1 113 ? 9.115 -31.214 -19.624 1.00 64.12 113 LEU A CA 1
ATOM 900 C C . LEU A 1 113 ? 10.617 -31.524 -19.698 1.00 64.12 113 LEU A C 1
ATOM 902 O O . LEU A 1 113 ? 11.252 -31.240 -20.711 1.00 64.12 113 LEU A O 1
ATOM 906 N N . ALA A 1 114 ? 11.179 -32.156 -18.665 1.00 67.69 114 ALA A N 1
ATOM 907 C CA . ALA A 1 114 ? 12.597 -32.519 -18.639 1.00 67.69 114 ALA A CA 1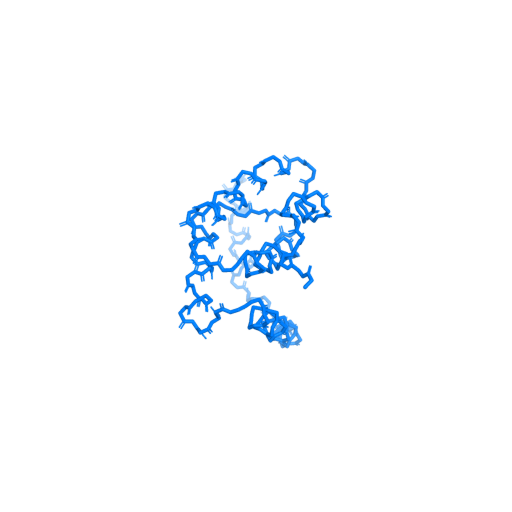
ATOM 908 C C . ALA A 1 114 ? 12.978 -33.561 -19.711 1.00 67.69 114 ALA A C 1
ATOM 910 O O . ALA A 1 114 ? 14.119 -33.584 -20.164 1.00 67.69 114 ALA A O 1
ATOM 911 N N . ASN A 1 115 ? 12.031 -34.402 -20.137 1.00 64.69 115 ASN A N 1
ATOM 912 C CA . ASN A 1 115 ? 12.250 -35.391 -21.196 1.00 64.69 115 ASN A CA 1
ATOM 913 C C . ASN A 1 115 ? 12.079 -34.818 -22.614 1.00 64.69 115 ASN A C 1
ATOM 915 O O . ASN A 1 115 ? 12.467 -35.480 -23.573 1.00 64.69 115 ASN A O 1
ATOM 919 N N . MET A 1 116 ? 11.503 -33.619 -22.768 1.00 55.09 116 MET A N 1
ATOM 920 C CA . MET A 1 116 ? 11.348 -32.947 -24.068 1.00 55.09 116 MET A CA 1
ATOM 921 C C . MET A 1 116 ? 12.565 -32.097 -24.467 1.00 55.09 116 MET A C 1
ATOM 923 O O . MET A 1 116 ? 12.696 -31.743 -25.637 1.00 55.09 116 MET A O 1
ATOM 927 N N . GLU A 1 117 ? 13.453 -31.775 -23.522 1.00 47.41 117 GLU A N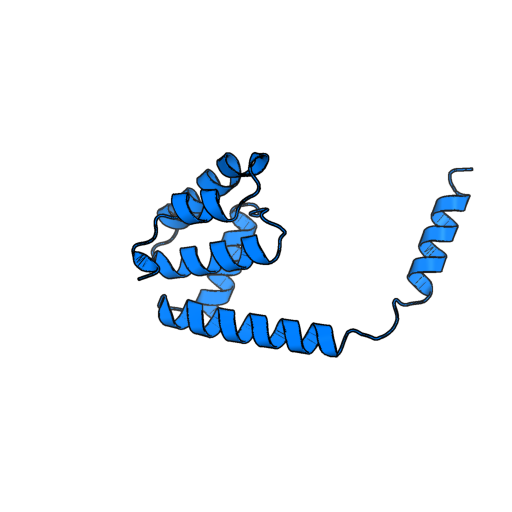 1
ATOM 928 C CA . GLU A 1 117 ? 14.680 -30.996 -23.760 1.00 47.41 117 GLU A CA 1
ATOM 929 C C . GLU A 1 117 ? 15.950 -31.864 -23.927 1.00 47.41 117 GLU A C 1
ATOM 931 O O . GLU A 1 117 ? 17.059 -31.326 -23.924 1.00 47.41 117 GLU A O 1
ATOM 936 N N . ALA A 1 118 ? 15.806 -33.189 -24.086 1.00 47.41 118 ALA A N 1
ATOM 937 C CA . ALA A 1 118 ? 16.903 -34.155 -24.249 1.00 47.41 118 ALA A CA 1
ATOM 938 C C . ALA A 1 118 ? 17.002 -34.743 -25.668 1.00 47.41 118 ALA A C 1
ATOM 940 O O . ALA A 1 118 ? 15.948 -35.051 -26.270 1.00 47.41 118 ALA A O 1
#

Foldseek 3Di:
DLLPDDVLVLLVVQADPVCSVVLVVLLVCVVVVDPARNLLSSLLSNLCSVVVVRHDDHNVVSVVVSVVQVVVPQRDSVSSVVVSVVVVVVVVVVVVVPPDDDDPVVVVVVVVVVVVVD

pLDDT: mean 81.85, std 15.3, range [44.38, 95.88]